Protein AF-X1KQ47-F1 (afdb_monomer_lite)

Radius of gyration: 14.22 Å; chains: 1; bounding box: 27×28×38 Å

Secondary structure (DSSP, 8-state):
---SS-HHHHT-S-HHHHHHHHHHHHHHHHHHHHHHHHHHHHHTB-TTT--B--TT-SB-TTT--B----

pLDDT: mean 93.32, std 5.2, range [62.12, 97.44]

Sequence (70 aa):
EPEFPCKFINNFPIPVGKKVILRAIPFRREHGTEKYVEAEMNRYHCPECGNQLFREAKRCNKCKVPVNVD

Organism: NCBI:txid412755

Foldseek 3Di:
DDDPPDPCLVPPPDVVVSVCCNPQVVCCVVPNDVVSVVVLQCLQADPVPRHGHDPPDQADPPPRHGDDSD

Structure (mmCIF, N/CA/C/O backbone):
data_AF-X1KQ47-F1
#
_entry.id   AF-X1KQ47-F1
#
loop_
_atom_site.group_PDB
_atom_site.id
_atom_site.type_symbol
_atom_site.label_atom_id
_atom_site.label_alt_id
_atom_site.label_comp_id
_atom_site.label_asym_id
_atom_site.label_entity_id
_atom_site.label_seq_id
_atom_site.pdbx_PDB_ins_code
_atom_site.Cartn_x
_atom_site.Cartn_y
_atom_site.Cartn_z
_atom_site.occupancy
_atom_site.B_iso_or_equiv
_atom_site.auth_seq_id
_atom_site.auth_comp_id
_atom_site.auth_asym_id
_atom_site.auth_atom_id
_atom_site.pdbx_PDB_model_num
ATOM 1 N N . GLU A 1 1 ? 15.381 1.055 -21.284 1.00 62.12 1 GLU A N 1
ATOM 2 C CA . GLU A 1 1 ? 15.034 0.836 -19.860 1.00 62.12 1 GLU A CA 1
ATOM 3 C C . GLU A 1 1 ? 14.608 -0.616 -19.662 1.00 62.12 1 GLU A C 1
ATOM 5 O O . GLU A 1 1 ? 14.144 -1.203 -20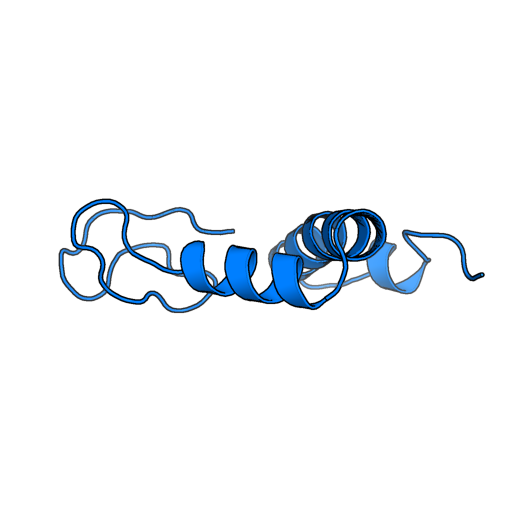.635 1.00 62.12 1 GLU A O 1
ATOM 10 N N . PRO A 1 2 ? 14.777 -1.225 -18.476 1.00 74.00 2 PRO A N 1
ATOM 11 C CA . PRO A 1 2 ? 14.233 -2.556 -18.223 1.00 74.00 2 PRO A CA 1
ATOM 12 C C . PRO A 1 2 ? 12.698 -2.538 -18.295 1.00 74.00 2 PRO A C 1
ATOM 14 O O . PRO A 1 2 ? 12.053 -1.613 -17.793 1.00 74.00 2 PRO A O 1
ATOM 17 N N . GLU A 1 3 ? 12.130 -3.576 -18.907 1.00 89.06 3 GLU A N 1
ATOM 18 C CA . GLU A 1 3 ? 10.685 -3.786 -19.018 1.00 89.06 3 GLU A CA 1
ATOM 19 C C . GLU A 1 3 ? 10.028 -3.830 -17.628 1.00 89.06 3 GLU A C 1
ATOM 21 O O . GLU A 1 3 ? 10.564 -4.432 -16.690 1.00 89.06 3 GLU A O 1
ATOM 26 N N . PHE A 1 4 ? 8.875 -3.173 -17.480 1.00 91.50 4 PHE A N 1
ATOM 27 C CA . PHE A 1 4 ? 8.090 -3.189 -16.249 1.00 91.50 4 PHE A CA 1
ATOM 28 C C . PHE A 1 4 ? 6.705 -3.795 -16.512 1.00 91.50 4 PHE A C 1
ATOM 30 O O . PHE A 1 4 ? 6.018 -3.306 -17.408 1.00 91.50 4 PHE A O 1
ATOM 37 N N . PRO A 1 5 ? 6.251 -4.763 -15.695 1.00 94.00 5 PRO A N 1
ATOM 38 C CA . PRO A 1 5 ? 6.965 -5.396 -14.583 1.00 94.00 5 PRO A CA 1
ATOM 39 C C . PRO A 1 5 ? 8.002 -6.430 -15.057 1.00 94.00 5 PRO A C 1
ATOM 41 O O . PRO A 1 5 ? 7.718 -7.280 -15.893 1.00 94.00 5 PRO A O 1
ATOM 44 N N . CYS A 1 6 ? 9.204 -6.409 -14.477 1.00 93.44 6 CYS A N 1
ATOM 45 C CA . CYS A 1 6 ? 10.251 -7.375 -14.816 1.00 93.44 6 CYS A CA 1
ATOM 46 C C . CYS A 1 6 ? 10.032 -8.734 -14.123 1.00 93.44 6 CYS A C 1
ATOM 48 O O . CYS A 1 6 ? 9.247 -8.857 -13.177 1.00 93.44 6 CYS A O 1
ATOM 50 N N . LYS A 1 7 ? 10.804 -9.758 -14.521 1.00 94.75 7 LYS A N 1
ATOM 51 C CA . LYS A 1 7 ? 10.741 -11.115 -13.936 1.00 94.75 7 LYS A CA 1
ATOM 52 C C . LYS A 1 7 ? 10.819 -11.151 -12.402 1.00 94.75 7 LYS A C 1
ATOM 54 O O . LYS A 1 7 ? 10.168 -11.981 -11.780 1.00 94.75 7 LYS A O 1
ATOM 59 N N . PHE A 1 8 ? 11.572 -10.238 -11.784 1.00 93.38 8 PHE A N 1
ATOM 60 C CA . PHE A 1 8 ? 11.713 -10.173 -10.325 1.00 93.38 8 PHE A CA 1
ATOM 61 C C . PHE A 1 8 ? 10.438 -9.684 -9.633 1.00 93.38 8 PHE A C 1
ATOM 63 O O . PHE A 1 8 ? 10.103 -10.167 -8.558 1.00 93.38 8 PHE A O 1
ATOM 70 N N . ILE A 1 9 ? 9.704 -8.766 -10.266 1.00 94.31 9 ILE A N 1
ATOM 71 C CA . ILE A 1 9 ? 8.413 -8.280 -9.764 1.00 94.31 9 ILE A CA 1
ATOM 72 C C . ILE A 1 9 ? 7.348 -9.358 -9.970 1.00 94.31 9 ILE A C 1
ATOM 74 O O . ILE A 1 9 ? 6.535 -9.619 -9.084 1.00 94.31 9 ILE A O 1
ATOM 78 N N . ASN A 1 10 ? 7.375 -10.031 -11.123 1.00 93.81 10 ASN A N 1
ATOM 79 C CA . ASN A 1 10 ? 6.442 -11.115 -11.415 1.00 93.81 10 ASN A CA 1
ATOM 80 C C . ASN A 1 10 ? 6.595 -12.287 -10.434 1.00 93.81 10 ASN A C 1
ATOM 82 O O . ASN A 1 10 ? 5.580 -12.798 -9.960 1.00 93.81 10 ASN A O 1
ATOM 86 N N . ASN A 1 11 ? 7.829 -12.627 -10.057 1.00 95.69 11 ASN A N 1
ATOM 87 C CA . ASN A 1 11 ? 8.146 -13.713 -9.125 1.00 95.69 11 ASN A CA 1
ATOM 88 C C . ASN A 1 11 ? 8.272 -13.257 -7.660 1.00 95.69 11 ASN A C 1
ATOM 90 O O . ASN A 1 11 ? 8.818 -13.989 -6.836 1.00 95.69 11 ASN A O 1
ATOM 94 N N . PHE A 1 12 ? 7.812 -12.050 -7.320 1.00 96.12 12 PHE A N 1
ATOM 95 C CA . PHE A 1 12 ? 7.948 -11.532 -5.962 1.00 96.12 12 PHE A CA 1
ATOM 96 C C . PHE A 1 12 ? 7.088 -12.351 -4.976 1.00 96.12 12 PHE A C 1
ATOM 98 O O . PHE A 1 12 ? 5.876 -12.458 -5.183 1.00 96.12 12 PHE A O 1
ATOM 105 N N . PRO A 1 13 ? 7.677 -12.922 -3.905 1.00 95.94 13 PRO A N 1
ATOM 106 C CA . PRO A 1 13 ? 7.020 -13.951 -3.094 1.00 95.94 13 PRO A CA 1
ATOM 107 C C . PRO A 1 13 ? 5.979 -13.407 -2.109 1.00 95.94 13 PRO A C 1
ATOM 109 O O . PRO A 1 13 ? 5.213 -14.186 -1.551 1.00 95.94 13 PRO A O 1
ATOM 112 N N . ILE A 1 14 ? 5.937 -12.090 -1.880 1.00 93.56 14 ILE A N 1
ATOM 113 C CA . ILE A 1 14 ? 4.994 -11.454 -0.952 1.00 93.56 14 ILE A CA 1
ATOM 114 C C . ILE A 1 14 ? 3.867 -10.790 -1.760 1.00 93.56 14 ILE A C 1
ATOM 116 O O . ILE A 1 14 ? 4.109 -9.750 -2.381 1.00 93.56 14 ILE A O 1
ATOM 120 N N . PRO A 1 15 ? 2.632 -11.336 -1.763 1.00 92.44 15 PRO A N 1
ATOM 121 C CA . PRO A 1 15 ? 1.553 -10.845 -2.625 1.00 92.44 15 PRO A CA 1
ATOM 122 C C . PRO A 1 15 ? 1.213 -9.365 -2.420 1.00 92.44 15 PRO A C 1
ATOM 124 O O . PRO A 1 15 ? 1.027 -8.636 -3.395 1.00 92.44 15 PRO A O 1
ATOM 127 N N . VAL A 1 16 ? 1.180 -8.901 -1.166 1.00 90.69 16 VAL A N 1
ATOM 128 C CA . VAL A 1 16 ? 0.884 -7.496 -0.848 1.00 90.69 16 VAL A CA 1
ATOM 129 C C . VAL A 1 16 ? 2.005 -6.586 -1.343 1.00 90.69 16 VAL A C 1
ATOM 131 O O . VAL A 1 16 ? 1.743 -5.627 -2.063 1.00 90.69 16 VAL A O 1
ATOM 134 N N . GLY A 1 17 ? 3.267 -6.937 -1.082 1.00 91.81 17 GLY A N 1
ATOM 135 C CA . GLY A 1 17 ? 4.398 -6.178 -1.614 1.00 91.81 17 GLY A CA 1
ATOM 136 C C . GLY A 1 17 ? 4.417 -6.137 -3.149 1.00 91.81 17 GLY A C 1
ATOM 137 O O . GLY A 1 17 ? 4.679 -5.082 -3.723 1.00 91.81 17 GLY A O 1
ATOM 138 N N . LYS A 1 18 ? 4.034 -7.227 -3.833 1.00 95.00 18 LYS A N 1
ATOM 139 C CA . LYS A 1 18 ? 3.871 -7.240 -5.299 1.00 95.00 18 LYS A CA 1
ATOM 140 C C . LYS A 1 18 ? 2.794 -6.250 -5.751 1.00 95.00 18 LYS A C 1
ATOM 142 O O . LYS A 1 18 ? 3.036 -5.471 -6.671 1.00 95.00 18 LYS A O 1
ATOM 147 N N . LYS A 1 19 ? 1.633 -6.240 -5.087 1.00 93.38 19 LYS A N 1
ATOM 148 C CA . LYS A 1 19 ? 0.544 -5.284 -5.351 1.00 93.38 19 LYS A CA 1
ATOM 149 C C . LYS A 1 19 ? 1.012 -3.835 -5.171 1.00 93.38 19 LYS A C 1
ATOM 151 O O . LYS A 1 19 ? 0.755 -3.001 -6.038 1.00 93.38 19 LYS A O 1
ATOM 156 N N . VAL A 1 20 ? 1.753 -3.548 -4.099 1.00 93.56 20 VAL A N 1
ATOM 157 C CA . VAL A 1 20 ? 2.309 -2.213 -3.833 1.00 93.56 20 VAL A CA 1
ATOM 158 C C . VAL A 1 20 ? 3.297 -1.799 -4.922 1.00 93.56 20 VAL A C 1
ATOM 160 O O . VAL A 1 20 ? 3.170 -0.695 -5.441 1.00 93.56 20 VAL A O 1
ATOM 163 N N . ILE A 1 21 ? 4.225 -2.672 -5.336 1.00 94.81 21 ILE A N 1
ATOM 164 C CA . ILE A 1 21 ? 5.180 -2.380 -6.422 1.00 94.81 21 ILE A CA 1
ATOM 165 C C . ILE A 1 21 ? 4.443 -2.050 -7.727 1.00 94.81 21 ILE A C 1
ATOM 167 O O . ILE A 1 21 ? 4.755 -1.047 -8.375 1.00 94.81 21 ILE A O 1
ATOM 171 N N . LEU A 1 22 ? 3.458 -2.874 -8.098 1.00 95.31 22 LEU A N 1
ATOM 172 C CA . LEU A 1 22 ? 2.682 -2.711 -9.330 1.00 95.31 22 LEU A CA 1
ATOM 173 C C . LEU A 1 22 ? 1.852 -1.419 -9.349 1.00 95.31 22 LEU A C 1
ATOM 175 O O . LEU A 1 22 ? 1.659 -0.856 -10.419 1.00 95.31 22 LEU A O 1
ATOM 179 N N . ARG A 1 23 ? 1.412 -0.917 -8.188 1.00 94.62 23 ARG A N 1
ATOM 180 C CA . ARG A 1 23 ? 0.734 0.385 -8.054 1.00 94.62 23 ARG A CA 1
ATOM 181 C C . ARG A 1 23 ? 1.717 1.560 -8.030 1.00 94.62 23 ARG A C 1
ATOM 183 O O . ARG A 1 23 ? 1.512 2.560 -8.712 1.00 94.62 23 ARG A O 1
ATOM 190 N N . ALA A 1 24 ? 2.752 1.465 -7.199 1.00 95.00 24 ALA A N 1
ATOM 191 C CA . ALA A 1 24 ? 3.622 2.582 -6.841 1.00 95.00 24 ALA A CA 1
ATOM 192 C C . ALA A 1 24 ? 4.542 3.014 -7.987 1.00 95.00 24 ALA A C 1
ATOM 194 O O . ALA A 1 24 ? 4.727 4.208 -8.214 1.00 95.00 24 ALA A O 1
ATOM 195 N N . ILE A 1 25 ? 5.127 2.055 -8.713 1.00 94.69 25 ILE A N 1
ATOM 196 C CA . ILE A 1 25 ? 6.123 2.363 -9.744 1.00 94.69 25 ILE A CA 1
ATOM 197 C C . ILE A 1 25 ? 5.510 3.096 -10.948 1.00 94.69 25 ILE A C 1
ATOM 199 O O . ILE A 1 25 ? 6.089 4.115 -11.329 1.00 94.69 25 ILE A O 1
ATOM 203 N N . PRO A 1 26 ? 4.365 2.675 -11.526 1.00 95.25 26 PRO A N 1
ATOM 204 C CA . PRO A 1 26 ? 3.718 3.441 -12.592 1.00 95.25 26 PRO A CA 1
ATOM 205 C C . PRO A 1 26 ? 3.358 4.860 -12.151 1.00 95.25 26 PRO A C 1
ATOM 207 O O . PRO A 1 26 ? 3.740 5.816 -12.820 1.00 95.25 26 PRO A O 1
ATOM 210 N N . PHE A 1 27 ? 2.739 5.008 -10.973 1.00 96.06 27 PHE A N 1
ATOM 211 C CA . PHE A 1 27 ? 2.357 6.319 -10.447 1.00 96.06 27 PHE A CA 1
ATOM 212 C C . PHE A 1 27 ? 3.567 7.244 -10.276 1.00 96.06 27 PHE A C 1
ATOM 214 O O . PHE A 1 27 ? 3.536 8.392 -10.710 1.00 96.06 27 PHE A O 1
ATOM 221 N N . ARG A 1 28 ? 4.665 6.736 -9.702 1.00 96.81 28 ARG A N 1
ATOM 222 C CA . ARG A 1 28 ? 5.907 7.501 -9.533 1.00 96.81 28 ARG A CA 1
ATOM 223 C C . ARG A 1 28 ? 6.555 7.875 -10.868 1.00 96.81 28 ARG A C 1
ATOM 225 O O . ARG A 1 28 ? 7.117 8.962 -10.962 1.00 96.81 28 ARG A O 1
ATOM 232 N N . ARG A 1 29 ? 6.513 6.998 -11.880 1.00 95.19 29 ARG A N 1
ATOM 233 C CA . ARG A 1 29 ? 7.040 7.293 -13.228 1.00 95.19 29 ARG A CA 1
ATOM 234 C C . ARG A 1 29 ? 6.257 8.414 -13.907 1.00 95.19 29 ARG A C 1
ATOM 236 O O . ARG A 1 29 ? 6.862 9.245 -14.567 1.00 95.19 29 ARG A O 1
ATOM 243 N N . GLU A 1 30 ? 4.943 8.440 -13.716 1.00 97.19 30 GLU A N 1
ATOM 244 C CA . GLU A 1 30 ? 4.051 9.437 -14.312 1.00 97.19 30 GLU A CA 1
ATOM 245 C C . GLU A 1 30 ? 4.074 10.783 -13.566 1.00 97.19 30 GLU A C 1
ATOM 247 O O . GLU A 1 30 ? 4.116 11.839 -14.190 1.00 97.19 30 GLU A O 1
ATOM 252 N N . HIS A 1 31 ? 4.081 10.762 -12.230 1.00 96.81 31 HIS A N 1
ATOM 253 C CA . HIS A 1 31 ? 3.879 11.958 -11.401 1.00 96.81 31 HIS A CA 1
ATOM 254 C C . HIS A 1 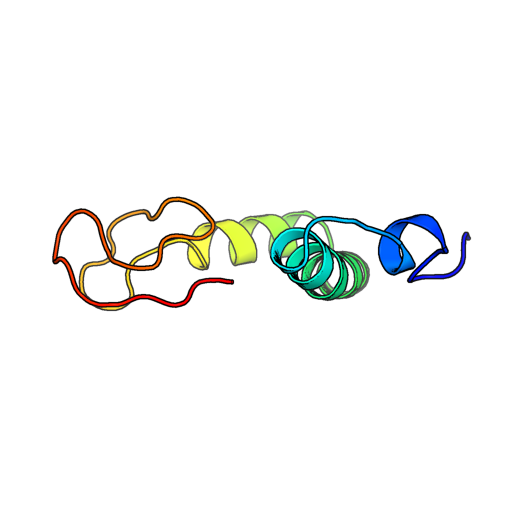31 ? 5.159 12.492 -10.742 1.00 96.81 31 HIS A C 1
ATOM 256 O O . HIS A 1 31 ? 5.146 13.579 -10.162 1.00 96.81 31 HIS A O 1
ATOM 262 N N . GLY A 1 32 ? 6.259 11.743 -10.807 1.00 97.38 32 GLY A N 1
ATOM 263 C CA . GLY A 1 32 ? 7.512 12.075 -10.139 1.00 97.38 32 GLY A CA 1
ATOM 264 C C . GLY A 1 32 ? 7.565 11.645 -8.669 1.00 97.38 32 GLY A C 1
ATOM 265 O O . GLY A 1 32 ? 6.604 11.143 -8.081 1.00 97.38 32 GLY A O 1
ATOM 266 N N . THR A 1 33 ? 8.743 11.816 -8.061 1.00 96.81 33 THR A N 1
ATOM 267 C CA . THR A 1 33 ? 9.016 11.318 -6.700 1.00 96.81 33 THR A CA 1
ATOM 268 C C . THR A 1 33 ? 8.280 12.117 -5.623 1.00 96.81 33 THR A C 1
ATOM 270 O O . THR A 1 33 ? 7.777 11.507 -4.687 1.00 96.81 33 THR A O 1
ATOM 273 N N . GLU A 1 34 ? 8.171 13.439 -5.752 1.00 97.44 34 GLU A N 1
ATOM 274 C CA . GLU A 1 34 ? 7.535 14.297 -4.738 1.00 97.44 34 GLU A CA 1
ATOM 275 C C . GLU A 1 34 ? 6.046 13.975 -4.573 1.00 97.44 34 GLU A C 1
ATOM 277 O O . GLU A 1 34 ? 5.610 13.621 -3.479 1.00 97.44 34 GLU A O 1
ATOM 282 N N . LYS A 1 35 ? 5.293 13.967 -5.682 1.00 96.81 35 LYS A N 1
ATOM 283 C CA . LYS A 1 35 ? 3.870 13.591 -5.684 1.00 96.81 35 LYS A CA 1
ATOM 284 C C . LYS A 1 35 ? 3.642 12.159 -5.205 1.00 96.81 35 LYS A C 1
ATOM 286 O O . LYS A 1 35 ? 2.663 11.884 -4.519 1.00 96.81 35 LYS A O 1
ATOM 291 N N . TYR A 1 36 ? 4.542 11.236 -5.548 1.00 96.31 36 TYR A N 1
ATOM 292 C CA . TYR A 1 36 ? 4.495 9.869 -5.027 1.00 96.31 36 TYR A CA 1
ATOM 293 C C . TYR A 1 36 ? 4.650 9.825 -3.501 1.00 96.31 36 TYR A C 1
ATOM 295 O O . TYR A 1 36 ? 3.879 9.135 -2.835 1.00 96.31 36 TYR A O 1
ATOM 303 N N . VAL A 1 37 ? 5.618 10.558 -2.944 1.00 95.31 37 VAL A N 1
ATOM 304 C CA . VAL A 1 37 ? 5.838 10.616 -1.492 1.00 95.31 37 VAL A CA 1
ATOM 305 C C . VAL A 1 37 ? 4.628 11.222 -0.785 1.00 95.31 37 VAL A C 1
ATOM 307 O O . VAL A 1 37 ? 4.159 10.640 0.189 1.00 95.31 37 VAL A O 1
ATOM 310 N N . GLU A 1 38 ? 4.086 12.328 -1.295 1.00 95.56 38 GLU A N 1
ATOM 311 C CA . GLU A 1 38 ? 2.880 12.960 -0.750 1.00 95.56 38 GLU A CA 1
ATOM 312 C C . GLU A 1 38 ? 1.680 11.997 -0.756 1.00 95.56 38 GLU A C 1
ATOM 314 O O . GLU A 1 38 ? 1.016 11.810 0.266 1.00 95.56 38 GLU A O 1
ATOM 319 N N . ALA A 1 39 ? 1.437 11.317 -1.881 1.00 93.56 39 ALA A N 1
ATOM 320 C CA . ALA A 1 39 ? 0.358 10.341 -2.000 1.00 93.56 39 ALA A CA 1
ATOM 321 C C . ALA A 1 39 ? 0.525 9.160 -1.027 1.00 93.56 39 ALA A C 1
ATOM 323 O O . ALA A 1 39 ? -0.449 8.743 -0.399 1.00 93.56 39 ALA A O 1
ATOM 324 N N . GLU A 1 40 ? 1.746 8.636 -0.860 1.00 93.75 40 GLU A N 1
ATOM 325 C CA . GLU A 1 40 ? 2.016 7.579 0.121 1.00 93.75 40 GLU A CA 1
ATOM 326 C C . GLU A 1 40 ? 1.813 8.063 1.557 1.00 93.75 40 GLU A C 1
ATOM 328 O O . GLU A 1 40 ? 1.217 7.343 2.354 1.00 93.75 40 GLU A O 1
ATOM 333 N N . MET A 1 41 ? 2.265 9.273 1.899 1.00 92.00 41 MET A N 1
ATOM 334 C CA . MET A 1 41 ? 2.055 9.838 3.234 1.00 92.00 41 MET A CA 1
ATOM 335 C C . MET A 1 41 ? 0.564 9.983 3.551 1.00 92.00 41 MET A C 1
ATOM 337 O O . MET A 1 41 ? 0.128 9.576 4.626 1.00 92.00 41 MET A O 1
ATOM 341 N N . ASN A 1 42 ? -0.237 10.469 2.602 1.00 92.00 42 ASN A N 1
ATOM 342 C CA . ASN A 1 42 ? -1.681 10.617 2.784 1.00 92.00 42 ASN A CA 1
ATOM 343 C C . ASN A 1 42 ? -2.413 9.267 2.882 1.00 92.00 42 ASN A C 1
ATOM 345 O O . ASN A 1 42 ? -3.392 9.150 3.617 1.00 92.00 42 ASN A O 1
ATOM 349 N N . ARG A 1 43 ? -1.926 8.225 2.195 1.00 92.00 43 ARG A N 1
ATOM 350 C CA . ARG A 1 43 ? -2.557 6.895 2.151 1.00 92.00 43 ARG A CA 1
ATOM 351 C C . ARG A 1 43 ? -2.595 6.182 3.505 1.00 92.00 43 ARG A C 1
ATOM 353 O O . ARG A 1 43 ? -3.582 5.515 3.808 1.00 92.00 43 ARG A O 1
ATOM 360 N N . TYR A 1 44 ? -1.549 6.306 4.322 1.00 93.38 44 TYR A N 1
ATOM 361 C CA . TYR A 1 44 ? -1.457 5.601 5.609 1.00 93.38 44 TYR A CA 1
ATOM 362 C C . TYR A 1 44 ? -2.043 6.413 6.770 1.00 93.38 44 TYR A C 1
ATOM 364 O O . TYR A 1 44 ? -1.431 6.531 7.831 1.00 93.38 44 TYR A O 1
ATOM 372 N N . HIS A 1 45 ? -3.251 6.941 6.585 1.00 94.81 45 HIS A N 1
ATOM 373 C CA . HIS A 1 45 ? -4.032 7.585 7.637 1.00 94.81 45 HIS A CA 1
ATOM 374 C C . HIS A 1 45 ? -5.425 6.965 7.724 1.00 94.81 45 HIS A C 1
ATOM 376 O O . HIS A 1 45 ? -6.031 6.586 6.724 1.00 94.81 45 HIS A O 1
ATOM 382 N N . CYS A 1 46 ? -5.935 6.829 8.946 1.00 95.00 46 CYS A N 1
ATOM 383 C CA . CYS A 1 46 ? -7.277 6.321 9.182 1.00 95.00 46 CYS A CA 1
ATOM 384 C C . CYS A 1 46 ? -8.309 7.296 8.592 1.00 95.00 46 CYS A C 1
ATOM 386 O O . CYS A 1 46 ? -8.315 8.452 9.020 1.00 95.00 46 CYS A O 1
ATOM 388 N N . PRO A 1 47 ? -9.214 6.851 7.701 1.00 92.69 47 PRO A N 1
ATOM 389 C CA . PRO A 1 47 ? -10.213 7.737 7.102 1.00 92.69 47 PRO A CA 1
ATOM 390 C C . PRO A 1 47 ? -11.206 8.288 8.135 1.00 9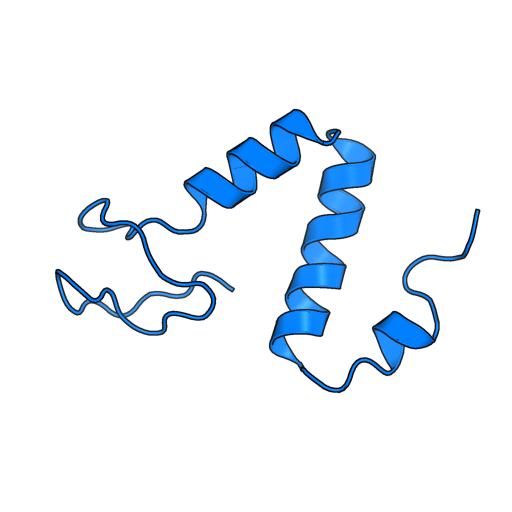2.69 47 PRO A C 1
ATOM 392 O O . PRO A 1 47 ? -11.730 9.378 7.959 1.00 92.69 47 PRO A O 1
ATOM 395 N N . GLU A 1 48 ? -11.418 7.567 9.240 1.00 94.75 48 GLU A N 1
ATOM 396 C CA . GLU A 1 48 ? -12.391 7.943 10.272 1.00 94.75 48 GLU A CA 1
ATOM 397 C C . GLU A 1 48 ? -11.820 8.899 11.325 1.00 94.75 48 GLU A C 1
ATOM 399 O O . GLU A 1 48 ? -12.507 9.789 11.810 1.00 94.75 48 GLU A O 1
ATOM 404 N N . CYS A 1 49 ? -10.564 8.704 11.740 1.00 95.56 49 CYS A N 1
ATOM 405 C CA . CYS A 1 49 ? -10.004 9.437 12.883 1.00 95.56 49 CYS A CA 1
ATOM 406 C C . CYS A 1 49 ? -8.665 10.126 12.597 1.00 95.56 49 CYS A C 1
ATOM 408 O O . CYS A 1 49 ? -8.016 10.593 13.535 1.00 95.56 49 CYS A O 1
ATOM 410 N N . GLY A 1 50 ? -8.192 10.094 11.348 1.00 94.50 50 GLY A N 1
ATOM 411 C CA . GLY A 1 50 ? -6.946 10.728 10.906 1.00 9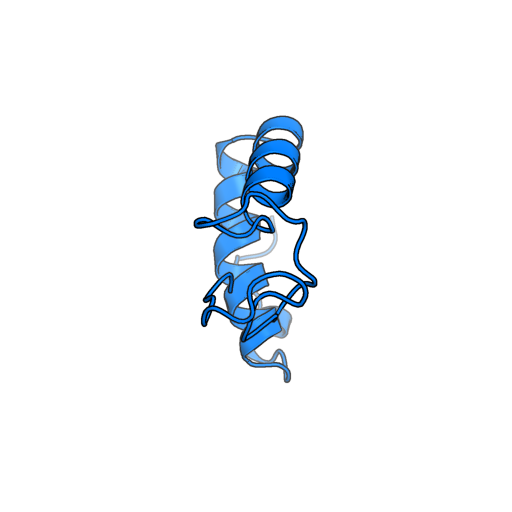4.50 50 GLY A CA 1
ATOM 412 C C . GLY A 1 50 ? -5.664 10.156 11.514 1.00 94.50 50 GLY A C 1
ATOM 413 O O . GLY A 1 50 ? -4.595 10.721 11.336 1.00 94.50 50 GLY A O 1
ATOM 414 N N . ASN A 1 51 ? -5.732 9.056 12.268 1.00 95.69 51 ASN A N 1
ATOM 415 C CA . ASN A 1 51 ? -4.559 8.494 12.930 1.00 95.69 51 ASN A CA 1
ATOM 416 C C . ASN A 1 51 ? -3.626 7.829 11.917 1.00 95.69 51 ASN A C 1
ATOM 418 O O . ASN A 1 51 ? -4.099 7.067 11.075 1.00 95.69 51 ASN A O 1
ATOM 422 N N . GLN A 1 52 ? -2.319 8.047 12.051 1.00 95.06 52 GLN A N 1
ATOM 423 C CA . GLN A 1 52 ? -1.328 7.386 11.210 1.00 95.06 52 GLN A CA 1
ATOM 424 C C . GLN A 1 52 ? -1.391 5.862 11.385 1.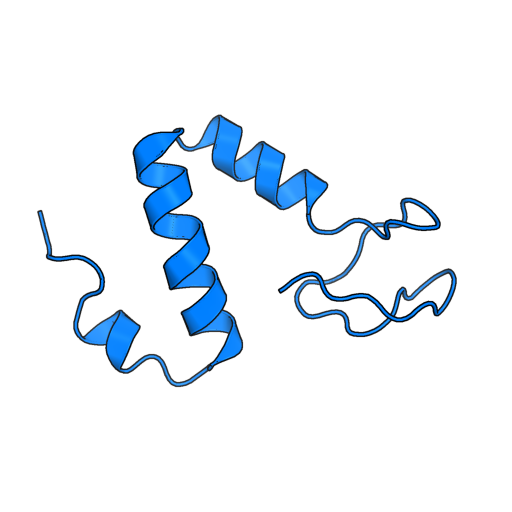00 95.06 52 GLN A C 1
ATOM 426 O O . GLN A 1 52 ? -1.453 5.336 12.500 1.00 95.06 52 GLN A O 1
ATOM 431 N N . LEU A 1 53 ? -1.405 5.147 10.269 1.00 94.44 53 LEU A N 1
ATOM 432 C CA . LEU A 1 53 ? -1.507 3.698 10.217 1.00 94.44 53 LEU A CA 1
ATOM 433 C C . LEU A 1 53 ? -0.150 3.082 9.887 1.00 94.44 53 LEU A C 1
ATOM 435 O O . LEU A 1 53 ? 0.659 3.650 9.156 1.00 94.44 53 LEU A O 1
ATOM 439 N N . PHE A 1 54 ? 0.080 1.876 10.401 1.00 90.88 54 PHE A N 1
ATOM 440 C CA . PHE A 1 54 ? 1.135 1.023 9.867 1.00 90.88 54 PHE A CA 1
ATOM 441 C C . PHE A 1 54 ? 0.746 0.555 8.462 1.00 90.88 54 PHE A C 1
ATOM 443 O O . PHE A 1 54 ? -0.440 0.398 8.154 1.00 90.88 54 PHE A O 1
ATOM 450 N N . ARG A 1 55 ? 1.748 0.304 7.618 1.00 88.69 55 ARG A N 1
ATOM 451 C CA . ARG A 1 55 ? 1.512 -0.357 6.330 1.00 88.69 55 ARG A CA 1
ATOM 452 C C . ARG A 1 55 ? 0.911 -1.737 6.578 1.00 88.69 55 ARG A C 1
ATOM 454 O O . ARG A 1 55 ? 1.222 -2.360 7.592 1.00 88.69 55 ARG A O 1
ATOM 461 N N . GLU A 1 56 ? 0.023 -2.172 5.692 1.00 87.94 56 GLU A N 1
ATOM 462 C CA . GL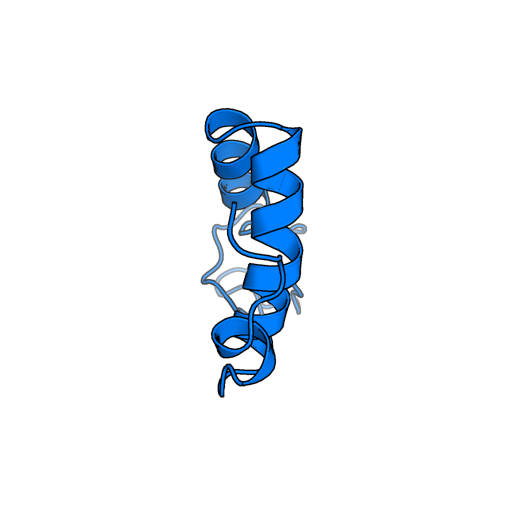U A 1 56 ? -0.736 -3.421 5.827 1.00 87.94 56 GLU A CA 1
ATOM 463 C C . GLU A 1 56 ? -1.663 -3.499 7.061 1.00 87.94 56 GLU A C 1
ATOM 465 O O . GLU A 1 56 ? -2.170 -4.574 7.403 1.00 87.94 56 GLU A O 1
ATOM 470 N N . ALA A 1 57 ? -1.931 -2.378 7.747 1.00 92.44 57 ALA A N 1
ATOM 471 C CA . ALA A 1 57 ? -2.877 -2.369 8.857 1.00 92.44 57 ALA A CA 1
ATOM 472 C C . ALA A 1 57 ? -4.270 -2.811 8.379 1.00 92.44 57 ALA A C 1
ATOM 474 O O . ALA A 1 57 ? -4.843 -2.226 7.466 1.00 92.44 57 ALA A O 1
ATOM 475 N N . LYS A 1 58 ? -4.841 -3.823 9.043 1.00 93.56 58 LYS A N 1
ATOM 476 C CA . LYS A 1 58 ? -6.229 -4.276 8.811 1.00 93.56 58 LYS A CA 1
ATOM 477 C C . LYS A 1 58 ? -7.249 -3.521 9.662 1.00 93.56 58 LYS A C 1
ATOM 479 O O . LYS A 1 58 ? -8.444 -3.539 9.379 1.00 93.56 58 LYS A O 1
ATOM 484 N N . ARG A 1 59 ? -6.796 -2.900 10.756 1.00 95.81 59 ARG A N 1
ATOM 485 C CA . ARG A 1 59 ? -7.615 -2.095 11.672 1.00 95.81 59 ARG A CA 1
ATOM 486 C C . ARG A 1 59 ? -6.814 -0.904 12.175 1.00 95.81 59 ARG A C 1
ATOM 488 O O . ARG A 1 59 ? -5.613 -1.026 12.413 1.00 95.81 59 ARG A O 1
ATOM 495 N N . CYS A 1 60 ? -7.486 0.219 12.403 1.00 96.69 60 CYS A N 1
ATOM 496 C CA . CYS A 1 60 ? -6.873 1.367 13.058 1.00 96.69 60 CYS A CA 1
ATOM 497 C C . CYS A 1 60 ? -6.485 1.012 14.500 1.00 96.69 60 CYS A C 1
ATOM 499 O O . CYS A 1 60 ? -7.312 0.533 15.276 1.00 96.69 60 CYS A O 1
ATOM 501 N N . ASN A 1 61 ? -5.240 1.272 14.899 1.00 95.06 61 ASN A N 1
ATOM 502 C CA . ASN A 1 61 ? -4.783 1.014 16.267 1.00 95.06 61 ASN A CA 1
ATOM 503 C C . ASN A 1 61 ? -5.428 1.956 17.303 1.00 95.06 61 ASN A C 1
ATOM 505 O O . ASN A 1 61 ? -5.473 1.587 18.477 1.00 95.06 61 ASN A O 1
ATOM 509 N N . LYS A 1 62 ? -5.981 3.102 16.882 1.00 96.88 62 LYS A N 1
ATOM 510 C CA . LYS A 1 62 ? -6.691 4.067 17.736 1.00 96.88 62 LYS A CA 1
ATOM 511 C C . LYS A 1 62 ? -8.191 3.767 17.845 1.00 96.88 62 LYS A C 1
ATOM 513 O O . LYS A 1 62 ? -8.639 3.316 18.892 1.00 96.88 62 LYS A O 1
ATOM 518 N N . CYS A 1 63 ? -8.962 3.958 16.771 1.00 96.94 63 CYS A N 1
ATOM 519 C CA . CYS A 1 63 ? -10.429 3.811 16.790 1.00 96.94 63 CYS A CA 1
ATOM 520 C C . CYS A 1 63 ? -10.943 2.401 16.444 1.00 96.94 63 CYS A C 1
ATOM 522 O O . CYS A 1 63 ? -12.146 2.171 16.452 1.00 96.94 63 CYS A O 1
ATOM 524 N N . LYS A 1 64 ? -10.052 1.444 16.142 1.00 96.06 64 LYS A N 1
ATOM 525 C CA . LYS A 1 64 ? -10.360 0.017 15.898 1.00 96.06 64 LYS A CA 1
ATOM 526 C C . LYS A 1 64 ? -11.255 -0.291 14.692 1.00 96.06 64 LYS A C 1
ATOM 528 O O . LYS A 1 64 ? -11.552 -1.472 14.461 1.00 96.06 64 LYS A O 1
ATOM 533 N N . VAL A 1 65 ? -11.626 0.717 13.902 1.00 96.81 65 VAL A N 1
ATOM 534 C CA . VAL A 1 65 ? -12.345 0.528 12.636 1.00 96.81 65 VAL A CA 1
ATOM 535 C C . VAL A 1 65 ? -11.501 -0.311 11.672 1.00 96.81 65 VAL A C 1
ATOM 537 O O . VAL A 1 65 ? -10.266 -0.207 11.697 1.00 96.81 65 VAL A O 1
ATOM 540 N N . PRO A 1 66 ? -12.127 -1.180 10.864 1.00 96.25 66 PRO A N 1
ATOM 541 C CA . PRO A 1 66 ? -11.428 -1.874 9.795 1.00 96.25 66 PRO A CA 1
ATOM 542 C C . PRO A 1 66 ? -10.913 -0.854 8.778 1.00 96.25 66 PRO A C 1
ATOM 544 O O . PRO A 1 66 ? -11.602 0.107 8.446 1.00 96.25 66 PRO A O 1
ATOM 547 N N . VAL A 1 67 ? -9.689 -1.054 8.303 1.00 94.81 67 VAL A N 1
ATOM 548 C CA . VAL A 1 67 ? -9.063 -0.198 7.290 1.00 94.81 67 VAL A CA 1
ATOM 549 C C . VAL A 1 67 ? -8.450 -1.078 6.211 1.00 94.81 67 VAL A C 1
ATOM 551 O O . VAL A 1 67 ? -8.033 -2.204 6.481 1.00 94.81 67 VAL A O 1
ATOM 554 N N . ASN A 1 68 ? -8.426 -0.570 4.983 1.00 90.25 68 ASN A N 1
ATOM 555 C CA . ASN A 1 68 ? -7.784 -1.227 3.855 1.00 90.25 68 ASN A CA 1
ATOM 556 C C . ASN A 1 68 ? -6.918 -0.202 3.122 1.00 90.25 68 ASN A C 1
ATOM 558 O O . ASN A 1 68 ? -7.413 0.565 2.298 1.00 90.25 68 ASN A O 1
ATOM 562 N N . VAL A 1 69 ? -5.639 -0.166 3.486 1.00 86.19 69 VAL A N 1
ATOM 563 C CA . VAL A 1 69 ? -4.672 0.799 2.953 1.00 86.19 69 VAL A CA 1
ATOM 564 C C . VAL A 1 69 ? -3.761 0.201 1.881 1.00 86.19 69 VAL A C 1
ATOM 566 O O . VAL A 1 69 ? -2.972 0.944 1.314 1.00 86.19 69 VAL A O 1
ATOM 569 N N . ASP A 1 70 ? -3.893 -1.082 1.516 1.00 82.31 70 ASP A N 1
ATOM 570 C CA . ASP A 1 70 ? -3.008 -1.758 0.548 1.00 82.31 70 ASP A CA 1
ATOM 571 C C . ASP A 1 70 ? -3.728 -2.660 -0.457 1.00 82.31 70 ASP A C 1
ATOM 573 O O . ASP A 1 70 ? -4.488 -3.593 -0.118 1.00 82.31 70 ASP A O 1
#